Protein AF-A0A7X7MYM5-F1 (afdb_monomer_lite)

Radius of gyration: 38.0 Å; chains: 1; bounding box: 44×26×116 Å

Sequence (115 aa):
MGKEVKVKKRVRRVKVKKNQEVKETVKSNPKKTWSIVLTVAIAVIVLFVILAGIYVLASYLSPANKIVKILEEGNTALESQDYNTALEAYRKALELKPESEEIKSHISNVYVMQA

Secondary structure (DSSP, 8-state):
-HHHHHHHHHHHHHHHHHHHHHHHHT---HHHHHHHHHHHHHHHHHHHHHHHHHHHHHHHT-THHHHHHHHHHHHHHHHTT-HHHHHHHHHHHHHH-TT-HHHHHHHHHHHHHH-

pLDDT: mean 82.08, std 14.22, range [50.53, 97.06]

Structure (mmCIF, N/CA/C/O backbone):
data_AF-A0A7X7MYM5-F1
#
_entry.id   AF-A0A7X7MYM5-F1
#
loop_
_atom_site.group_PDB
_atom_site.id
_atom_site.type_symbol
_atom_site.label_atom_id
_atom_site.label_alt_id
_atom_site.label_comp_id
_atom_site.label_asym_id
_atom_site.label_entity_id
_atom_site.label_seq_id
_atom_site.pdbx_PDB_ins_code
_atom_site.Cartn_x
_atom_site.Cartn_y
_atom_site.Cartn_z
_atom_site.occupancy
_atom_site.B_iso_or_equiv
_atom_site.auth_seq_id
_atom_site.auth_comp_id
_atom_site.auth_asym_id
_atom_site.auth_atom_id
_atom_site.pdbx_PDB_model_num
ATOM 1 N N . MET A 1 1 ? 11.608 -16.472 -94.716 1.00 61.31 1 MET A N 1
ATOM 2 C CA . MET A 1 1 ? 12.200 -16.703 -93.371 1.00 61.31 1 MET A CA 1
ATOM 3 C C . MET A 1 1 ? 12.689 -15.445 -92.618 1.00 61.31 1 MET A C 1
ATOM 5 O O . MET A 1 1 ? 12.884 -15.531 -91.414 1.00 61.31 1 MET A O 1
ATOM 9 N N . GLY A 1 2 ? 12.859 -14.262 -93.236 1.00 64.38 2 GLY A N 1
ATOM 10 C CA . GLY A 1 2 ? 13.489 -13.100 -92.565 1.00 64.38 2 GLY A CA 1
ATOM 11 C C . GLY A 1 2 ? 12.639 -12.279 -91.571 1.00 64.38 2 GLY A C 1
ATOM 12 O O . GLY A 1 2 ? 13.197 -11.612 -90.699 1.00 64.38 2 GLY A O 1
ATOM 13 N N . LYS A 1 3 ? 11.300 -12.311 -91.660 1.00 67.81 3 LYS A N 1
ATOM 14 C CA . LYS A 1 3 ? 10.407 -11.499 -90.799 1.00 67.81 3 LYS A CA 1
ATOM 15 C C . LYS A 1 3 ? 10.335 -12.040 -89.359 1.00 67.81 3 LYS A C 1
ATOM 17 O O . LYS A 1 3 ? 10.499 -11.275 -88.412 1.00 67.81 3 LYS A O 1
ATOM 22 N N . GLU A 1 4 ? 10.229 -13.360 -89.212 1.00 66.25 4 GLU A N 1
ATOM 23 C CA . GLU A 1 4 ? 10.277 -14.122 -87.948 1.00 66.25 4 GLU A CA 1
ATOM 24 C C . GLU A 1 4 ? 11.501 -13.770 -87.081 1.00 66.25 4 GLU A C 1
ATOM 26 O O . GLU A 1 4 ? 11.392 -13.452 -85.894 1.00 66.25 4 GLU A O 1
ATOM 31 N N . VAL A 1 5 ? 12.688 -13.750 -87.694 1.00 70.88 5 VAL A N 1
ATOM 32 C CA . VAL A 1 5 ? 13.957 -13.464 -87.004 1.00 70.88 5 VAL A CA 1
ATOM 33 C C . VAL A 1 5 ? 13.989 -12.025 -86.477 1.00 70.88 5 VAL A C 1
ATOM 35 O O . VAL A 1 5 ? 14.478 -11.763 -85.373 1.00 70.88 5 VAL A O 1
ATOM 38 N N . LYS A 1 6 ? 13.427 -11.078 -87.239 1.00 70.31 6 LYS A N 1
ATOM 39 C CA . LYS A 1 6 ? 13.368 -9.657 -86.868 1.00 70.31 6 LYS A CA 1
ATOM 40 C C . LYS A 1 6 ? 12.423 -9.426 -85.685 1.00 70.31 6 LYS A C 1
ATOM 42 O O . LYS A 1 6 ? 12.758 -8.655 -84.783 1.00 70.31 6 LYS A O 1
ATOM 47 N N . VAL A 1 7 ? 11.299 -10.145 -85.649 1.00 72.94 7 VAL A N 1
ATOM 48 C CA . VAL A 1 7 ? 10.335 -10.117 -84.538 1.00 72.94 7 VAL A CA 1
ATOM 49 C C . VAL A 1 7 ? 10.964 -10.691 -83.269 1.00 72.94 7 VAL A C 1
ATOM 51 O O . VAL A 1 7 ? 10.988 -10.008 -82.245 1.00 72.94 7 VAL A O 1
ATOM 54 N N . LYS A 1 8 ? 11.593 -11.873 -83.338 1.00 71.38 8 LYS A N 1
ATOM 55 C CA . LYS A 1 8 ? 12.246 -12.496 -82.170 1.00 71.38 8 LYS A CA 1
ATOM 56 C C . LYS A 1 8 ? 13.347 -11.614 -81.568 1.00 71.38 8 LYS A C 1
ATOM 58 O O . LYS A 1 8 ? 13.435 -11.493 -80.345 1.00 71.38 8 LYS A O 1
ATOM 63 N N . LYS A 1 9 ? 14.145 -10.925 -82.395 1.00 71.44 9 LYS A N 1
ATOM 64 C CA . LYS A 1 9 ? 15.159 -9.962 -81.915 1.00 71.44 9 LYS A CA 1
ATOM 65 C C . LYS A 1 9 ? 14.543 -8.740 -81.223 1.00 71.44 9 LYS A C 1
ATOM 67 O O . LYS A 1 9 ? 15.121 -8.227 -80.264 1.00 71.44 9 LYS A O 1
ATOM 72 N N . ARG A 1 10 ? 13.392 -8.252 -81.697 1.00 70.12 10 ARG A N 1
ATOM 73 C CA . ARG A 1 10 ? 12.699 -7.095 -81.107 1.00 70.12 10 ARG A CA 1
ATOM 74 C C . ARG A 1 10 ? 12.055 -7.470 -79.769 1.00 70.12 10 ARG A C 1
ATOM 76 O O . ARG A 1 10 ? 12.262 -6.759 -78.793 1.00 70.12 10 ARG A O 1
ATOM 83 N N . VAL A 1 11 ? 11.409 -8.635 -79.694 1.00 71.88 11 VAL A N 1
ATOM 84 C CA . VAL A 1 11 ? 10.838 -9.179 -78.449 1.00 71.88 11 VAL A CA 1
ATOM 85 C C . VAL A 1 11 ? 11.920 -9.390 -77.391 1.00 71.88 11 VAL A C 1
ATOM 87 O O . VAL A 1 11 ? 11.744 -8.960 -76.255 1.00 71.88 11 VAL A O 1
ATOM 90 N N . ARG A 1 12 ? 13.075 -9.970 -77.755 1.00 72.88 12 ARG A N 1
ATOM 91 C CA . ARG A 1 12 ? 14.207 -10.110 -76.821 1.00 72.88 12 ARG A CA 1
ATOM 92 C C . ARG A 1 12 ? 14.684 -8.760 -76.290 1.00 72.88 12 ARG A C 1
ATOM 94 O O . ARG A 1 12 ? 14.850 -8.626 -75.086 1.00 72.88 12 ARG A O 1
ATOM 101 N N . ARG A 1 13 ? 14.840 -7.747 -77.151 1.00 69.75 13 ARG A N 1
ATOM 102 C CA . ARG A 1 13 ? 15.236 -6.394 -76.717 1.00 69.75 13 ARG A CA 1
ATOM 103 C C . ARG A 1 13 ? 14.232 -5.760 -75.760 1.00 69.75 13 ARG A C 1
ATOM 105 O O . ARG A 1 13 ? 14.649 -5.195 -74.759 1.00 69.75 13 ARG A O 1
ATOM 112 N N . VAL A 1 14 ? 12.935 -5.882 -76.036 1.00 72.56 14 VAL A N 1
ATOM 113 C CA . VAL A 1 14 ? 11.879 -5.354 -75.155 1.00 72.56 14 VAL A CA 1
ATOM 114 C C . VAL A 1 14 ? 11.890 -6.068 -73.802 1.00 72.56 14 VAL A C 1
ATOM 116 O O . VAL A 1 14 ? 11.808 -5.413 -72.769 1.00 72.56 14 VAL A O 1
ATOM 119 N N . LYS A 1 15 ? 12.066 -7.395 -73.789 1.00 69.75 15 LYS A N 1
ATOM 120 C CA . LYS A 1 15 ? 12.138 -8.182 -72.548 1.00 69.75 15 LYS A CA 1
ATOM 121 C C . LYS A 1 15 ? 13.362 -7.818 -71.706 1.00 69.75 15 LYS A C 1
ATOM 123 O O . LYS A 1 15 ? 13.252 -7.716 -70.491 1.00 69.75 15 LYS A O 1
ATOM 128 N N . VAL A 1 16 ? 14.504 -7.572 -72.351 1.00 70.75 16 VAL A N 1
ATOM 129 C CA . VAL A 1 16 ? 15.729 -7.115 -71.680 1.00 70.75 16 VAL A CA 1
ATOM 130 C C . VAL A 1 16 ? 15.541 -5.714 -71.101 1.00 70.75 16 VAL A C 1
ATOM 132 O O . VAL A 1 16 ? 15.825 -5.530 -69.925 1.00 70.75 16 VAL A O 1
ATOM 135 N N . LYS A 1 17 ? 14.983 -4.765 -71.869 1.00 69.62 17 LYS A N 1
ATOM 136 C CA . LYS A 1 17 ? 14.707 -3.398 -71.392 1.00 69.62 17 LYS A CA 1
ATOM 137 C C . LYS A 1 17 ? 13.740 -3.379 -70.208 1.00 69.62 17 LYS A C 1
ATOM 139 O O . LYS A 1 17 ? 14.037 -2.760 -69.197 1.00 69.62 17 LYS A O 1
ATOM 144 N N . LYS A 1 18 ? 12.644 -4.141 -70.294 1.00 67.06 18 LYS A N 1
ATOM 145 C CA . LYS A 1 18 ? 11.666 -4.275 -69.207 1.00 67.06 18 LYS A CA 1
ATOM 146 C C . LYS A 1 18 ? 12.294 -4.896 -67.957 1.00 67.06 18 LYS A C 1
ATOM 148 O O . LYS A 1 18 ? 12.061 -4.416 -66.859 1.00 67.06 18 LYS A O 1
ATOM 153 N N . ASN A 1 19 ? 13.150 -5.910 -68.108 1.00 61.03 19 ASN A N 1
ATOM 154 C CA . ASN A 1 19 ? 13.903 -6.469 -66.981 1.00 61.03 19 ASN A CA 1
ATOM 155 C C . ASN A 1 19 ? 14.956 -5.502 -66.414 1.00 61.03 19 ASN A C 1
ATOM 157 O O . ASN A 1 19 ? 15.374 -5.682 -65.275 1.00 61.03 19 ASN A O 1
ATOM 161 N N . GLN A 1 20 ? 15.409 -4.516 -67.188 1.00 67.06 20 GLN A N 1
ATOM 162 C CA . GLN A 1 20 ? 16.371 -3.504 -66.755 1.00 67.06 20 GLN A CA 1
ATOM 163 C C . GLN A 1 20 ? 15.672 -2.385 -65.967 1.00 67.06 20 GLN A C 1
ATOM 165 O O . GLN A 1 20 ? 16.094 -2.090 -64.855 1.00 67.06 20 GLN A O 1
ATOM 170 N N . GLU A 1 21 ? 14.539 -1.880 -66.463 1.00 60.59 21 GLU A N 1
ATOM 171 C CA . GLU A 1 21 ? 13.668 -0.923 -65.756 1.00 60.59 21 GLU A CA 1
ATOM 172 C C . GLU A 1 21 ? 13.120 -1.515 -64.445 1.00 60.59 21 GLU A C 1
ATOM 174 O O . GLU A 1 21 ? 13.133 -0.857 -63.408 1.00 60.59 21 GLU A O 1
ATOM 179 N N . VAL A 1 22 ? 12.726 -2.797 -64.448 1.00 59.06 22 VAL A N 1
ATOM 180 C CA . VAL A 1 22 ? 12.303 -3.518 -63.231 1.00 59.06 22 VAL A CA 1
ATOM 181 C C . VAL A 1 22 ? 13.466 -3.711 -62.248 1.00 59.06 22 VAL A C 1
ATOM 183 O O . VAL A 1 22 ? 13.256 -3.713 -61.042 1.00 59.06 22 VAL A O 1
ATOM 186 N N . LYS A 1 23 ? 14.713 -3.841 -62.719 1.00 57.62 23 LYS A N 1
ATOM 187 C CA . LYS A 1 23 ? 15.887 -3.922 -61.831 1.00 57.62 23 LYS A CA 1
ATOM 188 C C . LYS A 1 23 ? 16.285 -2.569 -61.245 1.00 57.62 23 LYS A C 1
ATOM 190 O O . LYS A 1 23 ? 16.847 -2.549 -60.155 1.00 57.62 23 LYS A O 1
ATOM 195 N N . GLU A 1 24 ? 16.001 -1.462 -61.927 1.00 57.03 24 GLU A N 1
ATOM 196 C CA . GLU A 1 24 ? 16.236 -0.113 -61.398 1.00 57.03 24 GLU A CA 1
ATOM 197 C C . GLU A 1 24 ? 15.196 0.275 -60.341 1.00 57.03 24 GLU A C 1
ATOM 199 O O . GLU A 1 24 ? 15.569 0.816 -59.302 1.00 57.03 24 GLU A O 1
ATOM 204 N N . THR A 1 25 ? 13.925 -0.102 -60.520 1.00 51.03 25 THR A N 1
ATOM 205 C CA . THR A 1 25 ? 12.874 0.101 -59.504 1.00 51.03 25 THR A CA 1
ATOM 206 C C . THR A 1 25 ? 12.973 -0.867 -58.317 1.00 51.03 25 THR A C 1
ATOM 208 O O . THR A 1 25 ? 12.493 -0.550 -57.231 1.00 51.03 25 THR A O 1
ATOM 211 N N . VAL A 1 26 ? 13.657 -2.008 -58.482 1.00 55.34 26 VAL A N 1
ATOM 212 C CA . VAL A 1 26 ? 13.959 -2.994 -57.419 1.00 55.34 26 VAL A CA 1
ATOM 213 C C . VAL A 1 26 ? 15.393 -2.847 -56.880 1.00 55.34 26 VAL A C 1
ATOM 215 O O . VAL A 1 26 ? 15.852 -3.640 -56.061 1.00 55.34 26 VAL A O 1
ATOM 218 N N . LYS A 1 27 ? 16.128 -1.790 -57.248 1.00 51.34 27 LYS A N 1
ATOM 219 C CA . LYS A 1 27 ? 17.359 -1.416 -56.539 1.00 51.34 27 LYS A CA 1
ATOM 220 C C . LYS A 1 27 ? 16.973 -0.627 -55.291 1.00 51.34 27 LYS A C 1
ATOM 222 O O . LYS A 1 27 ? 17.238 0.568 -55.184 1.00 51.34 27 LYS A O 1
ATOM 227 N N . SER A 1 28 ? 16.320 -1.300 -54.341 1.00 56.72 28 SER A N 1
ATOM 228 C CA . SER A 1 28 ? 16.131 -0.775 -52.990 1.00 56.72 28 SER A CA 1
ATOM 229 C C . SER A 1 28 ? 17.510 -0.388 -52.467 1.00 56.72 28 SER A C 1
ATOM 231 O O . SER A 1 28 ? 18.339 -1.261 -52.229 1.00 56.72 28 SER A O 1
ATOM 233 N N . ASN A 1 29 ? 17.797 0.910 -52.373 1.00 50.53 29 ASN A N 1
ATOM 234 C CA . ASN A 1 29 ? 19.059 1.409 -51.849 1.00 50.53 29 ASN A CA 1
ATOM 235 C C . ASN A 1 29 ? 19.135 0.996 -50.364 1.00 50.53 29 ASN A C 1
ATOM 237 O O . ASN A 1 29 ? 18.472 1.633 -49.538 1.00 50.53 29 ASN A O 1
ATOM 241 N N . PRO A 1 30 ? 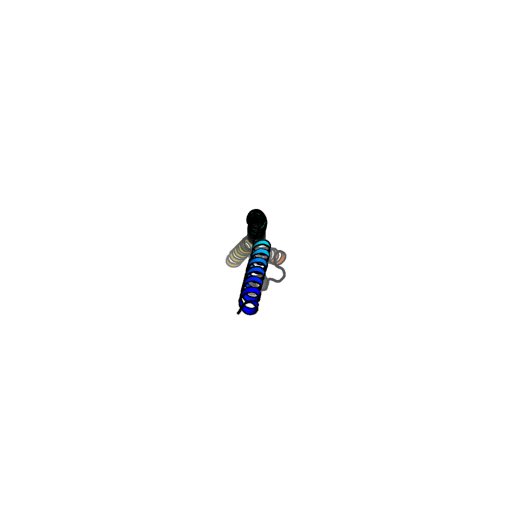19.8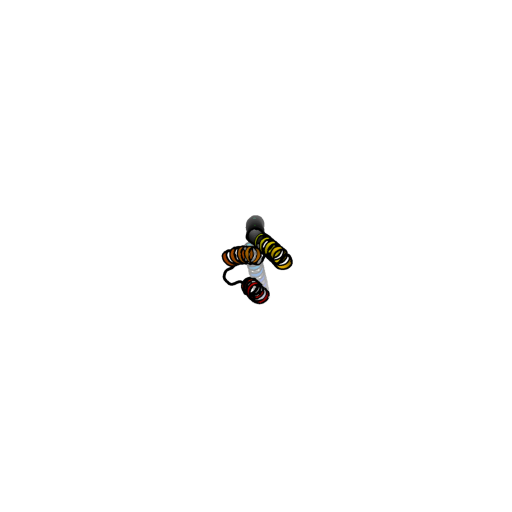93 -0.059 -49.997 1.00 54.47 30 PRO A N 1
ATOM 242 C CA . PRO A 1 30 ? 19.814 -0.670 -48.664 1.00 54.47 30 PRO A CA 1
ATOM 243 C C . PRO A 1 30 ? 20.292 0.294 -47.571 1.00 54.47 30 PRO A C 1
ATOM 245 O O . PRO A 1 30 ? 19.956 0.151 -46.404 1.00 54.47 30 PRO A O 1
ATOM 248 N N . LYS A 1 31 ? 21.023 1.339 -47.970 1.00 54.06 31 LYS A N 1
ATOM 249 C CA . LYS A 1 31 ? 21.541 2.393 -47.100 1.00 54.06 31 LYS A CA 1
ATOM 250 C C . LYS A 1 31 ? 20.432 3.244 -46.472 1.00 54.06 31 LYS A C 1
ATOM 252 O O . LYS A 1 31 ? 20.629 3.773 -45.389 1.00 54.06 31 LYS A O 1
ATOM 257 N N . LYS A 1 32 ? 19.281 3.393 -47.144 1.00 66.94 32 LYS A N 1
ATOM 258 C CA . LYS A 1 32 ? 18.189 4.275 -46.691 1.00 66.94 32 LYS A CA 1
ATOM 259 C C . LYS A 1 32 ? 17.168 3.550 -45.809 1.00 66.94 32 LYS A C 1
ATOM 261 O O . LYS A 1 32 ? 16.625 4.148 -44.888 1.00 66.94 32 LYS A O 1
ATOM 266 N N . THR A 1 33 ? 16.915 2.266 -46.061 1.00 67.88 33 THR A N 1
ATOM 267 C CA . THR A 1 33 ? 15.965 1.463 -45.272 1.00 67.88 33 THR A CA 1
ATOM 268 C C . THR A 1 33 ? 16.534 1.068 -43.913 1.00 67.88 33 THR A C 1
ATOM 270 O O . THR A 1 33 ? 15.786 1.032 -42.944 1.00 67.88 33 THR A O 1
ATOM 273 N N . TRP A 1 34 ? 17.853 0.873 -43.806 1.00 67.38 34 TRP A N 1
ATOM 274 C CA . TRP A 1 34 ? 18.529 0.601 -42.532 1.00 67.38 34 TRP A CA 1
ATOM 275 C C . TRP A 1 34 ? 18.397 1.751 -41.528 1.00 67.38 34 TRP A C 1
ATOM 277 O O . TRP A 1 34 ? 18.189 1.502 -40.344 1.00 67.38 34 TRP A O 1
ATOM 287 N N . SER A 1 35 ? 18.424 3.005 -41.991 1.00 73.88 35 SER A N 1
ATOM 288 C CA . SER A 1 35 ? 18.168 4.165 -41.130 1.00 73.88 35 SER A CA 1
ATOM 289 C C . SER A 1 35 ? 16.730 4.182 -40.608 1.00 73.88 35 SER A C 1
ATOM 291 O O . SER A 1 35 ? 16.512 4.460 -39.437 1.00 73.88 35 SER A O 1
ATOM 293 N N . ILE A 1 36 ? 15.753 3.826 -41.449 1.00 81.06 36 ILE A N 1
ATOM 294 C CA . ILE A 1 36 ? 14.333 3.780 -41.064 1.00 81.06 36 ILE A CA 1
ATOM 295 C C . ILE A 1 36 ? 14.088 2.657 -40.053 1.00 81.06 36 ILE A C 1
ATOM 297 O O . ILE A 1 36 ? 13.422 2.876 -39.046 1.00 81.06 36 ILE A O 1
ATOM 301 N N . VAL A 1 37 ? 14.663 1.473 -40.280 1.00 82.88 37 VAL A N 1
ATOM 302 C CA . VAL A 1 37 ? 14.560 0.344 -39.343 1.00 82.88 37 VAL A CA 1
ATOM 303 C C . VAL A 1 37 ? 15.187 0.699 -37.994 1.00 82.88 37 VAL A C 1
ATOM 305 O O . VAL A 1 37 ? 14.591 0.408 -36.962 1.00 82.88 37 VAL A O 1
ATOM 308 N N . LEU A 1 38 ? 16.333 1.389 -37.985 1.00 83.12 38 LEU A N 1
ATOM 309 C CA . LEU A 1 38 ? 16.971 1.848 -36.751 1.00 83.12 38 LEU A CA 1
ATOM 310 C C . LEU A 1 38 ? 16.103 2.871 -36.001 1.00 83.12 38 LEU A C 1
ATOM 312 O O . LEU A 1 38 ? 15.928 2.747 -34.794 1.00 83.12 38 LEU A O 1
ATOM 316 N N . THR A 1 39 ? 15.512 3.846 -36.698 1.00 82.94 39 THR A N 1
ATOM 317 C CA . THR A 1 39 ? 14.607 4.827 -36.076 1.00 82.94 39 THR A CA 1
ATOM 318 C C . THR A 1 39 ? 13.358 4.164 -35.499 1.00 82.94 39 THR A C 1
ATOM 320 O O . THR A 1 39 ? 12.962 4.487 -34.382 1.00 82.94 39 THR A O 1
ATOM 323 N N . VAL A 1 40 ? 12.758 3.210 -36.218 1.00 90.56 40 VAL A N 1
ATOM 324 C CA . VAL A 1 40 ? 11.594 2.458 -35.727 1.00 90.56 40 VAL A CA 1
ATOM 325 C C . VAL A 1 40 ? 11.974 1.594 -34.524 1.00 90.56 40 VAL A C 1
ATOM 327 O O . VAL A 1 40 ? 11.244 1.582 -33.541 1.00 90.56 40 VAL A O 1
ATOM 330 N N . ALA A 1 41 ? 13.135 0.934 -34.543 1.00 90.06 41 ALA A N 1
ATOM 331 C CA . ALA A 1 41 ? 13.616 0.148 -33.408 1.00 90.06 41 ALA A CA 1
ATOM 332 C C . ALA A 1 41 ? 13.837 1.019 -32.160 1.00 90.06 41 ALA A C 1
ATOM 334 O O . ALA A 1 41 ? 13.388 0.659 -31.076 1.00 90.06 41 ALA A O 1
ATOM 335 N N . ILE A 1 42 ? 14.453 2.197 -32.315 1.00 92.69 42 ILE A N 1
ATOM 336 C CA . ILE A 1 42 ? 14.622 3.160 -31.217 1.00 92.69 42 ILE A CA 1
ATOM 337 C C . ILE A 1 42 ? 13.257 3.638 -30.710 1.00 92.69 42 ILE A C 1
ATOM 339 O O . ILE A 1 42 ? 13.045 3.672 -29.503 1.00 92.69 42 ILE A O 1
ATOM 343 N N . ALA A 1 43 ? 12.310 3.947 -31.600 1.00 91.75 43 ALA A N 1
ATOM 344 C CA . ALA A 1 43 ? 10.964 4.361 -31.207 1.00 91.75 43 ALA A CA 1
ATOM 345 C C . ALA A 1 43 ? 10.226 3.268 -30.414 1.00 91.75 43 ALA A C 1
ATOM 347 O O . ALA A 1 43 ? 9.569 3.572 -29.423 1.00 91.75 43 ALA A O 1
ATOM 348 N N . VAL A 1 44 ? 10.379 1.997 -30.797 1.00 95.00 44 VAL A N 1
ATOM 349 C CA . VAL A 1 44 ? 9.808 0.854 -30.068 1.00 95.00 44 VAL A CA 1
ATOM 350 C C . VAL A 1 44 ? 10.456 0.692 -28.694 1.00 95.00 44 VAL A C 1
ATOM 352 O O . VAL A 1 44 ? 9.751 0.458 -27.716 1.00 95.00 44 VAL A O 1
ATOM 355 N N . ILE A 1 45 ? 11.776 0.866 -28.591 1.00 95.06 45 ILE A N 1
ATOM 356 C CA . ILE A 1 45 ? 12.488 0.823 -27.306 1.00 95.06 45 ILE A CA 1
ATOM 357 C C . ILE A 1 45 ? 12.014 1.965 -26.401 1.00 95.06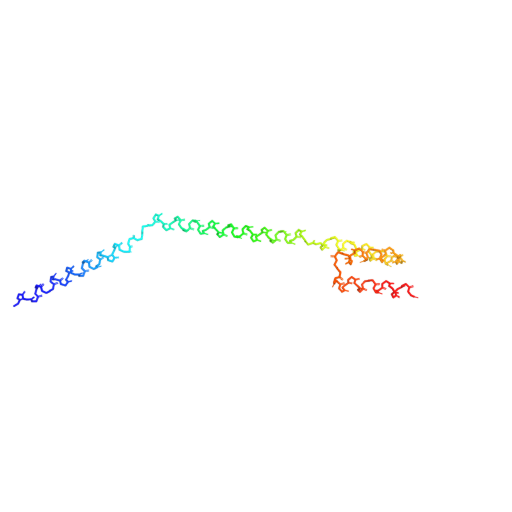 45 ILE A C 1
ATOM 359 O O . ILE A 1 45 ? 11.695 1.728 -25.240 1.00 95.06 45 ILE A O 1
ATOM 363 N N . VAL A 1 46 ? 11.897 3.185 -26.931 1.00 95.69 46 VAL A N 1
ATOM 364 C CA . VAL A 1 46 ? 11.376 4.342 -26.187 1.00 95.69 46 VAL A CA 1
ATOM 365 C C . VAL A 1 46 ? 9.940 4.088 -25.727 1.00 95.69 46 VAL A C 1
ATOM 367 O O . VAL A 1 46 ? 9.623 4.352 -24.572 1.00 95.69 46 VAL A O 1
ATOM 370 N N . LEU A 1 47 ? 9.091 3.507 -26.579 1.00 95.00 47 LEU A N 1
ATOM 371 C CA . LEU A 1 47 ? 7.728 3.126 -26.208 1.00 95.00 47 LEU A CA 1
ATOM 372 C C . LEU A 1 47 ? 7.725 2.116 -25.050 1.00 95.00 47 LEU A C 1
ATOM 374 O O . LEU A 1 47 ? 6.979 2.287 -24.089 1.00 95.00 47 LEU A O 1
ATOM 378 N N . PHE A 1 48 ? 8.593 1.104 -25.104 1.00 95.69 48 PHE A N 1
ATOM 379 C CA . PHE A 1 48 ? 8.755 0.124 -24.029 1.00 95.69 48 PHE A CA 1
ATOM 380 C C . PHE A 1 48 ? 9.224 0.763 -22.719 1.00 95.69 48 PHE A C 1
ATOM 382 O O . PHE A 1 48 ? 8.706 0.420 -21.660 1.00 95.69 48 PHE A O 1
ATOM 389 N N . VAL A 1 49 ? 10.158 1.716 -22.777 1.00 96.19 49 VAL A N 1
ATOM 390 C CA . VAL A 1 49 ? 10.640 2.451 -21.597 1.00 96.19 49 VAL A CA 1
ATOM 391 C C . VAL A 1 49 ? 9.534 3.317 -20.999 1.00 96.19 49 VAL A C 1
ATOM 393 O O . VAL A 1 49 ? 9.380 3.344 -19.782 1.00 96.19 49 VAL A O 1
ATOM 396 N N . ILE A 1 50 ? 8.724 3.981 -21.829 1.00 94.81 50 ILE A N 1
ATOM 397 C CA . ILE A 1 50 ? 7.574 4.768 -21.364 1.00 94.81 50 ILE A CA 1
ATOM 398 C C . ILE A 1 50 ? 6.543 3.853 -20.694 1.00 94.81 50 ILE A C 1
ATOM 400 O O . ILE A 1 50 ? 6.087 4.154 -19.594 1.00 94.81 50 ILE A O 1
ATOM 404 N N . LEU A 1 51 ? 6.212 2.715 -21.309 1.00 94.25 51 LEU A N 1
ATOM 405 C CA . LEU A 1 51 ? 5.280 1.738 -20.739 1.00 94.25 51 LEU A CA 1
ATOM 406 C C . LEU A 1 51 ? 5.790 1.165 -19.412 1.00 94.25 51 LEU A C 1
ATOM 408 O O . LEU A 1 51 ? 5.036 1.103 -18.442 1.00 94.25 51 LEU A O 1
ATOM 412 N N . ALA A 1 52 ? 7.074 0.806 -19.341 1.00 92.50 52 ALA A N 1
ATOM 413 C CA . ALA A 1 52 ? 7.709 0.361 -18.105 1.00 92.50 52 ALA A CA 1
ATOM 414 C C . ALA A 1 52 ? 7.703 1.468 -17.040 1.00 92.50 52 ALA A C 1
ATOM 416 O O . ALA A 1 52 ? 7.405 1.200 -15.880 1.00 92.50 52 ALA A O 1
ATOM 417 N N . GLY A 1 53 ? 7.960 2.719 -17.429 1.00 91.69 53 GLY A N 1
ATOM 418 C CA . GLY A 1 53 ? 7.899 3.878 -16.542 1.00 91.69 53 GLY A CA 1
ATOM 419 C C . GLY A 1 53 ? 6.500 4.109 -15.972 1.0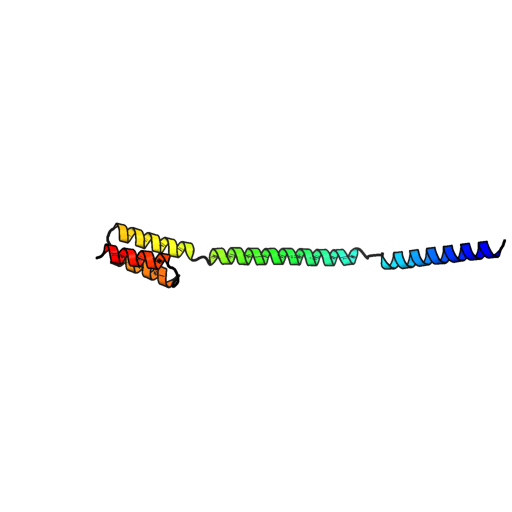0 91.69 53 GLY A C 1
ATOM 420 O O . GLY A 1 53 ? 6.368 4.319 -14.771 1.00 91.69 53 GLY A O 1
ATOM 421 N N . ILE A 1 54 ? 5.453 3.998 -16.796 1.00 90.12 54 ILE A N 1
ATOM 422 C CA . ILE A 1 54 ? 4.054 4.089 -16.351 1.00 90.12 54 ILE A CA 1
ATOM 423 C C . ILE A 1 54 ? 3.714 2.935 -15.401 1.00 90.12 54 ILE A C 1
ATOM 425 O O . ILE A 1 54 ? 3.095 3.169 -14.368 1.00 90.12 54 ILE A O 1
ATOM 429 N N . TYR A 1 55 ? 4.143 1.707 -15.710 1.00 89.75 55 TYR A N 1
ATOM 430 C CA . TYR A 1 55 ? 3.932 0.542 -14.846 1.00 89.75 55 TYR A CA 1
ATOM 431 C C . TYR A 1 55 ? 4.598 0.716 -13.475 1.00 89.75 55 TYR A C 1
ATOM 433 O O . TYR A 1 55 ? 3.964 0.527 -12.436 1.00 89.75 55 TYR A O 1
ATOM 441 N N . VAL A 1 56 ? 5.864 1.143 -13.465 1.00 85.75 56 VAL A N 1
ATOM 442 C CA . VAL A 1 56 ? 6.601 1.436 -12.232 1.00 85.75 56 VAL A CA 1
ATOM 443 C C . VAL A 1 56 ? 5.913 2.569 -11.474 1.00 85.75 56 VAL A C 1
ATOM 445 O O . VAL A 1 56 ? 5.634 2.424 -10.287 1.00 85.75 56 VAL A O 1
ATOM 448 N N . LEU A 1 57 ? 5.544 3.659 -12.144 1.00 77.81 57 LEU A N 1
ATOM 449 C CA . LEU A 1 57 ? 4.861 4.783 -11.511 1.00 77.81 57 LEU A CA 1
ATOM 450 C C . LEU A 1 57 ? 3.512 4.368 -10.901 1.00 77.81 57 LEU A C 1
ATOM 452 O O . LEU A 1 57 ? 3.231 4.744 -9.769 1.00 77.81 57 LEU A O 1
ATOM 456 N N . ALA A 1 58 ? 2.722 3.533 -11.581 1.00 74.75 58 ALA A N 1
ATOM 457 C CA . ALA A 1 58 ? 1.474 2.981 -11.050 1.00 74.75 58 ALA A CA 1
ATOM 458 C C . ALA A 1 58 ? 1.697 2.112 -9.796 1.00 74.75 58 ALA A C 1
ATOM 460 O O . ALA A 1 58 ? 0.901 2.157 -8.856 1.00 74.75 58 ALA A O 1
ATOM 461 N N . SER A 1 59 ? 2.801 1.359 -9.747 1.00 71.31 59 SER A N 1
ATOM 462 C CA . SER A 1 59 ? 3.165 0.577 -8.560 1.00 71.31 59 SER A CA 1
ATOM 463 C C . SER A 1 59 ? 3.588 1.462 -7.377 1.00 71.31 59 SER A C 1
ATOM 465 O O . SER A 1 59 ? 3.183 1.200 -6.249 1.00 71.31 59 SER A O 1
ATOM 467 N N . TYR A 1 60 ? 4.304 2.566 -7.621 1.00 68.75 60 TYR A N 1
ATOM 468 C CA . TYR A 1 60 ? 4.659 3.544 -6.581 1.00 68.75 60 TYR A CA 1
ATOM 469 C C . TYR A 1 60 ? 3.465 4.379 -6.112 1.00 68.75 60 TYR A C 1
ATOM 471 O O . TYR A 1 60 ? 3.377 4.734 -4.939 1.00 68.75 60 TYR A O 1
ATOM 479 N N . LEU A 1 61 ? 2.527 4.670 -7.012 1.00 60.91 61 LEU A N 1
ATOM 480 C CA . LEU A 1 61 ? 1.261 5.321 -6.692 1.00 60.91 61 LEU A CA 1
ATOM 481 C C . LEU A 1 61 ? 0.260 4.384 -6.026 1.00 60.91 61 LEU A C 1
ATOM 483 O O . LEU A 1 61 ? -0.852 4.829 -5.783 1.00 60.91 61 LEU A O 1
ATOM 487 N N . SER A 1 62 ? 0.597 3.127 -5.722 1.00 63.62 62 SER A N 1
ATOM 488 C CA . SER A 1 62 ? -0.309 2.252 -4.983 1.00 63.62 62 SER A CA 1
ATOM 489 C C . SER A 1 62 ? -0.293 2.618 -3.491 1.00 63.62 62 SER A C 1
ATOM 491 O O . SER A 1 62 ? 0.603 2.181 -2.769 1.00 63.62 62 SER A O 1
ATOM 493 N N . PRO A 1 63 ? -1.308 3.335 -2.953 1.00 61.41 63 PRO A N 1
ATOM 494 C CA . PRO A 1 63 ? -1.449 3.583 -1.513 1.00 61.41 63 PRO A CA 1
ATOM 495 C C . PRO A 1 63 ? -1.730 2.303 -0.707 1.00 61.41 63 PRO A C 1
ATOM 497 O O . PRO A 1 63 ? -2.016 2.386 0.486 1.00 61.41 63 PRO A O 1
ATOM 500 N N . ALA A 1 64 ? -1.676 1.127 -1.343 1.00 65.12 64 ALA A N 1
ATOM 501 C CA . ALA A 1 64 ? -1.983 -0.167 -0.755 1.00 65.12 64 ALA A CA 1
ATOM 502 C C . ALA A 1 64 ? -1.185 -0.395 0.529 1.00 65.12 64 ALA A C 1
ATOM 504 O O . ALA A 1 64 ? -1.781 -0.678 1.558 1.00 65.12 64 ALA A O 1
ATOM 505 N N . ASN A 1 65 ? 0.127 -0.150 0.522 1.00 73.12 65 ASN A N 1
ATOM 506 C CA . ASN A 1 65 ? 0.957 -0.378 1.705 1.00 73.12 65 ASN A CA 1
ATOM 507 C C . ASN A 1 65 ? 0.588 0.539 2.880 1.00 73.12 65 ASN A C 1
ATOM 509 O O . ASN A 1 65 ? 0.637 0.111 4.030 1.00 73.12 65 ASN A O 1
ATOM 513 N N . LYS A 1 66 ? 0.199 1.792 2.608 1.00 80.62 66 LYS A N 1
ATOM 514 C CA . LYS A 1 66 ? -0.186 2.735 3.667 1.00 80.62 66 LYS A CA 1
ATOM 515 C C . LYS A 1 66 ? -1.545 2.371 4.261 1.00 80.62 66 LYS A C 1
ATOM 517 O O . LYS A 1 66 ? -1.701 2.407 5.474 1.00 80.62 66 LYS A O 1
ATOM 522 N N . ILE A 1 67 ? -2.506 2.012 3.411 1.00 87.25 67 ILE A N 1
ATOM 523 C CA . ILE A 1 67 ? -3.851 1.623 3.844 1.00 87.25 67 ILE A CA 1
ATOM 524 C C . ILE A 1 67 ? -3.798 0.307 4.612 1.00 87.25 67 ILE A C 1
ATOM 526 O O . ILE A 1 67 ? -4.358 0.247 5.695 1.00 87.25 67 ILE A O 1
ATOM 530 N N . VAL A 1 68 ? -3.077 -0.701 4.108 1.00 88.31 68 VAL A N 1
ATOM 531 C CA . VAL A 1 68 ? -2.908 -1.994 4.793 1.00 88.31 68 VAL A CA 1
ATOM 532 C C . VAL A 1 68 ? -2.363 -1.787 6.201 1.00 88.31 68 VAL A C 1
ATOM 534 O O . VAL A 1 68 ? -2.948 -2.294 7.149 1.00 88.31 68 VAL A O 1
ATOM 537 N N . LYS A 1 69 ? -1.328 -0.953 6.360 1.00 90.44 69 LYS A N 1
ATOM 538 C CA . LYS A 1 69 ? -0.782 -0.646 7.684 1.00 90.44 69 LYS A CA 1
ATOM 539 C C . LYS A 1 69 ? -1.817 0.000 8.616 1.00 90.44 69 LYS A C 1
ATOM 541 O O . LYS A 1 69 ? -1.926 -0.393 9.769 1.00 90.44 69 LYS A O 1
ATOM 546 N N . ILE A 1 70 ? -2.590 0.972 8.125 1.00 92.25 70 ILE A N 1
ATOM 547 C CA . ILE A 1 70 ? -3.642 1.628 8.921 1.00 92.25 70 ILE A CA 1
ATOM 548 C C . ILE A 1 70 ? -4.748 0.627 9.304 1.00 92.25 70 ILE A C 1
ATOM 550 O O . ILE A 1 70 ? -5.266 0.681 10.417 1.00 92.25 70 ILE A O 1
ATOM 554 N N . LEU A 1 71 ? -5.107 -0.293 8.404 1.00 93.62 71 LEU A N 1
ATOM 555 C CA . LEU A 1 71 ? -6.091 -1.340 8.687 1.00 93.62 71 LEU A CA 1
ATOM 556 C C . LEU A 1 71 ? -5.575 -2.339 9.728 1.00 93.62 71 LEU A C 1
ATOM 558 O O . LEU A 1 71 ? -6.328 -2.711 10.619 1.00 93.62 71 LEU A O 1
ATOM 562 N N . GLU A 1 72 ? -4.303 -2.736 9.662 1.00 93.94 72 GLU A N 1
ATOM 563 C CA . GLU A 1 72 ? -3.669 -3.584 10.681 1.00 93.94 72 GLU A CA 1
ATOM 564 C C . GLU A 1 72 ? -3.622 -2.900 12.054 1.00 93.94 72 GLU A C 1
ATOM 566 O O . GLU A 1 72 ? -3.946 -3.528 13.063 1.00 93.94 72 GLU A O 1
ATOM 571 N N . GLU A 1 73 ? -3.279 -1.609 12.103 1.00 93.88 73 GLU A N 1
ATOM 572 C CA . GLU A 1 73 ? -3.333 -0.806 13.333 1.00 93.88 73 GLU A CA 1
ATOM 573 C C . GLU A 1 73 ? -4.762 -0.775 13.907 1.00 93.88 73 GLU A C 1
ATOM 575 O O . GLU A 1 73 ? -4.955 -1.011 15.101 1.00 93.88 73 GLU A O 1
ATOM 580 N N . GLY A 1 74 ? -5.772 -0.568 13.054 1.00 95.56 74 GLY A N 1
ATOM 581 C CA . GLY A 1 74 ? -7.182 -0.612 13.448 1.00 95.56 74 GLY A CA 1
ATOM 582 C C . GLY A 1 74 ? -7.637 -1.989 13.940 1.00 95.56 74 GLY A C 1
ATOM 583 O O . GLY A 1 74 ? -8.342 -2.073 14.945 1.00 95.56 74 GLY A O 1
ATOM 584 N N . ASN A 1 75 ? -7.199 -3.068 13.285 1.00 95.38 75 ASN A N 1
ATOM 585 C CA . ASN A 1 75 ? -7.498 -4.446 13.689 1.00 95.38 75 ASN A CA 1
ATOM 586 C C . ASN A 1 75 ? -6.867 -4.762 15.052 1.00 95.38 75 ASN A C 1
ATOM 588 O O . ASN A 1 75 ? -7.534 -5.307 15.923 1.00 95.38 75 ASN A O 1
ATOM 592 N N . THR A 1 76 ? -5.616 -4.352 15.269 1.00 97.06 76 THR A N 1
ATOM 593 C CA . THR A 1 76 ? -4.908 -4.550 16.546 1.00 97.06 76 THR A CA 1
ATOM 594 C C . THR A 1 76 ? -5.602 -3.801 17.690 1.00 97.06 76 THR A C 1
ATOM 596 O O . THR A 1 76 ? -5.749 -4.325 18.798 1.00 97.06 76 THR A O 1
ATOM 599 N N . ALA A 1 77 ? -6.067 -2.576 17.429 1.00 95.88 77 ALA A N 1
ATOM 600 C CA . ALA A 1 77 ? -6.857 -1.808 18.388 1.00 95.88 77 ALA A CA 1
ATOM 601 C C . ALA A 1 77 ? -8.215 -2.472 18.677 1.00 95.88 77 ALA A C 1
ATOM 603 O O . ALA A 1 77 ? -8.619 -2.552 19.836 1.00 95.88 77 ALA A O 1
ATOM 604 N N . LEU A 1 78 ? -8.881 -3.011 17.649 1.00 95.88 78 LEU A N 1
ATOM 605 C CA . LEU A 1 78 ? -10.135 -3.754 17.791 1.00 95.88 78 LEU A CA 1
ATOM 606 C C . LEU A 1 78 ? -9.953 -5.019 18.646 1.00 95.88 78 LEU A C 1
ATOM 608 O O . LEU A 1 78 ? -10.756 -5.264 19.543 1.00 95.88 78 LEU A O 1
ATOM 612 N N . GLU A 1 79 ? -8.882 -5.786 18.422 1.00 94.75 79 GLU A N 1
ATOM 613 C CA . GLU A 1 79 ? -8.520 -6.954 19.243 1.00 94.75 79 GLU A CA 1
ATOM 614 C C . GLU A 1 79 ? -8.246 -6.574 20.703 1.00 94.75 79 GLU A C 1
ATOM 616 O O . GLU A 1 79 ? -8.580 -7.321 21.621 1.00 94.75 79 GLU A O 1
ATOM 621 N N . SER A 1 80 ? -7.695 -5.380 20.922 1.00 96.06 80 SER A N 1
ATOM 622 C CA . SER A 1 80 ? -7.461 -4.812 22.254 1.00 96.06 80 SER A CA 1
ATOM 623 C C . SER A 1 80 ? -8.717 -4.180 22.876 1.00 96.06 80 SER A C 1
ATOM 625 O O . SER A 1 80 ? -8.623 -3.579 23.944 1.00 96.06 80 SER A O 1
ATOM 627 N N . GLN A 1 81 ? -9.880 -4.291 22.218 1.00 94.81 81 GLN A N 1
ATOM 628 C CA . GLN A 1 81 ? -11.156 -3.658 22.589 1.00 94.81 81 GLN A CA 1
ATOM 629 C C . GLN A 1 81 ? -11.109 -2.120 22.664 1.00 94.81 81 GLN A C 1
ATOM 631 O O . GLN A 1 81 ? -12.022 -1.484 23.195 1.00 94.81 81 GLN A O 1
ATOM 636 N N . ASP A 1 82 ? -10.076 -1.498 22.094 1.00 96.69 82 ASP A N 1
ATOM 637 C CA . ASP A 1 82 ? -9.983 -0.049 21.947 1.00 96.69 82 ASP A CA 1
ATOM 638 C C . ASP A 1 82 ? -10.722 0.392 20.678 1.00 96.69 82 ASP A C 1
ATOM 640 O O . ASP A 1 82 ? -10.147 0.688 19.624 1.00 96.69 82 ASP A O 1
ATOM 644 N N . TYR A 1 83 ? -12.048 0.418 20.789 1.00 95.81 83 TYR A N 1
ATOM 645 C CA . TYR A 1 83 ? -12.943 0.759 19.686 1.00 95.81 83 TYR A CA 1
ATOM 646 C C . TYR A 1 83 ? -12.747 2.188 19.166 1.00 95.81 83 TYR A C 1
ATOM 648 O O . TYR A 1 83 ? -12.955 2.445 17.979 1.00 95.81 83 TYR A O 1
ATOM 656 N N . ASN A 1 84 ? -12.318 3.118 20.024 1.00 95.69 84 ASN A N 1
ATOM 657 C CA . ASN A 1 84 ? -12.084 4.506 19.631 1.00 95.69 84 ASN A CA 1
ATOM 658 C C . ASN A 1 84 ? -10.870 4.608 18.705 1.00 95.69 84 ASN A C 1
ATOM 660 O O . ASN A 1 84 ? -10.973 5.193 17.624 1.00 95.69 84 ASN A O 1
ATOM 664 N N . THR A 1 85 ? -9.752 3.988 19.093 1.00 94.88 85 THR A N 1
ATOM 665 C CA . THR A 1 85 ? -8.538 3.959 18.269 1.00 94.88 85 THR A CA 1
ATOM 666 C C . THR A 1 85 ? -8.771 3.178 16.973 1.00 94.88 85 THR A C 1
ATOM 668 O O . THR A 1 85 ? -8.347 3.626 15.905 1.00 94.88 85 THR A O 1
ATOM 671 N N . ALA A 1 86 ? -9.525 2.072 17.023 1.00 96.94 86 ALA A N 1
ATOM 672 C CA . ALA A 1 86 ? -9.903 1.319 15.826 1.00 96.94 86 ALA A CA 1
ATOM 673 C C . ALA A 1 86 ? -10.716 2.174 14.835 1.00 96.94 86 ALA A C 1
ATOM 675 O O . ALA A 1 86 ? -10.394 2.234 13.646 1.00 96.94 86 ALA A O 1
ATOM 676 N N . LEU A 1 87 ? -11.736 2.895 15.320 1.00 96.69 87 LEU A N 1
ATOM 677 C CA . LEU A 1 87 ? -12.541 3.800 14.494 1.00 96.69 87 LEU A CA 1
ATOM 678 C C . LEU A 1 87 ? -11.708 4.932 13.892 1.00 96.69 87 LEU A C 1
ATOM 680 O O . LEU A 1 87 ? -11.911 5.277 12.728 1.00 96.69 87 LEU A O 1
ATOM 684 N N . GLU A 1 88 ? -10.781 5.515 14.653 1.00 96.25 88 GLU A N 1
ATOM 685 C CA . GLU A 1 88 ? -9.907 6.574 14.146 1.00 96.25 88 GLU A CA 1
ATOM 686 C C . GLU A 1 88 ? -9.009 6.063 13.008 1.00 96.25 88 GLU A C 1
ATOM 688 O O . GLU A 1 88 ? -8.906 6.710 11.961 1.00 96.25 88 GLU A O 1
ATOM 693 N N . ALA A 1 89 ? -8.414 4.878 13.172 1.00 95.38 89 ALA A N 1
ATOM 694 C CA . ALA A 1 89 ? -7.603 4.240 12.142 1.00 95.38 89 ALA A CA 1
ATOM 695 C C . ALA A 1 89 ? -8.427 3.954 10.874 1.00 95.38 89 ALA A C 1
ATOM 697 O O . ALA A 1 89 ? -8.066 4.401 9.783 1.00 95.38 89 ALA A O 1
ATOM 698 N N . TYR A 1 90 ? -9.589 3.306 10.992 1.00 95.94 90 TYR A N 1
ATOM 699 C CA . TYR A 1 90 ? -10.422 3.013 9.821 1.00 95.94 90 TYR A CA 1
ATOM 700 C C . TYR A 1 90 ? -10.972 4.266 9.134 1.00 95.94 90 TYR A C 1
ATOM 702 O O . TYR A 1 90 ? -11.087 4.283 7.909 1.00 95.94 90 TYR A O 1
ATOM 710 N N . ARG A 1 91 ? -11.249 5.348 9.873 1.00 94.75 91 ARG A N 1
ATOM 711 C CA . ARG A 1 91 ? -11.627 6.642 9.277 1.00 94.75 91 ARG A CA 1
ATOM 712 C C . ARG A 1 91 ? -10.495 7.235 8.443 1.00 94.75 91 ARG A C 1
ATOM 714 O O . ARG A 1 91 ? -10.744 7.632 7.309 1.00 94.75 91 ARG A O 1
ATOM 721 N N . LYS A 1 92 ? -9.252 7.203 8.938 1.00 93.31 92 LYS A N 1
ATOM 722 C CA . LYS A 1 92 ? -8.069 7.607 8.152 1.00 93.31 92 LYS A CA 1
ATOM 723 C C . LYS A 1 92 ? -7.903 6.746 6.899 1.00 93.31 92 LYS A C 1
ATOM 725 O O . LYS A 1 92 ? -7.526 7.253 5.847 1.00 93.31 92 LYS A O 1
ATOM 730 N N . ALA A 1 93 ? -8.195 5.447 6.983 1.00 92.56 93 ALA A N 1
ATOM 731 C CA . ALA A 1 93 ? -8.181 4.572 5.813 1.00 92.56 93 ALA A CA 1
ATOM 732 C C . ALA A 1 93 ? -9.286 4.950 4.803 1.00 92.56 93 ALA A C 1
ATOM 734 O O . ALA A 1 93 ? -9.032 4.972 3.596 1.00 92.56 93 ALA A O 1
ATOM 735 N N . LEU A 1 94 ? -10.483 5.301 5.285 1.00 93.12 94 LEU A N 1
ATOM 736 C CA . LEU A 1 94 ? -11.617 5.717 4.456 1.00 93.12 94 LEU A CA 1
ATOM 737 C C . LEU A 1 94 ? -11.357 7.060 3.759 1.00 93.12 94 LEU A C 1
ATOM 739 O O . LEU A 1 94 ? -11.735 7.219 2.607 1.00 93.12 94 LEU A O 1
ATOM 743 N N . GLU A 1 95 ? -10.645 7.996 4.389 1.00 90.69 95 GLU A N 1
ATOM 744 C CA . GLU A 1 95 ? -10.206 9.243 3.736 1.00 90.69 95 GLU A CA 1
ATOM 745 C C . GLU A 1 95 ? -9.301 8.981 2.520 1.00 90.69 95 GLU A C 1
ATOM 747 O O . GLU A 1 95 ? -9.352 9.714 1.533 1.00 90.69 95 GLU A O 1
ATOM 752 N N . LEU A 1 96 ? -8.489 7.918 2.565 1.00 86.94 96 LEU A N 1
ATOM 753 C CA . LEU A 1 96 ? -7.611 7.524 1.458 1.00 86.94 96 LEU A CA 1
ATOM 754 C C . LEU A 1 96 ? -8.354 6.749 0.360 1.00 86.94 96 LEU A C 1
ATOM 756 O O . LEU A 1 96 ? -7.971 6.831 -0.808 1.00 86.94 96 LEU A O 1
ATOM 760 N N . LYS A 1 97 ? -9.396 5.987 0.717 1.00 86.88 97 LYS A N 1
ATOM 761 C CA . LYS A 1 97 ? -10.285 5.286 -0.225 1.00 86.88 97 LYS A CA 1
ATOM 762 C C . LYS A 1 97 ? -11.757 5.410 0.201 1.00 86.88 97 LYS A C 1
ATOM 764 O O . LYS A 1 97 ? -12.298 4.460 0.774 1.00 86.88 97 LYS A O 1
ATOM 769 N N . PRO A 1 98 ? -12.426 6.525 -0.146 1.00 88.81 98 PRO A N 1
ATOM 770 C CA . PRO A 1 98 ? -13.803 6.794 0.290 1.00 88.81 98 PRO A CA 1
ATOM 771 C C . PRO A 1 98 ? -14.829 5.755 -0.185 1.00 88.81 98 PRO A C 1
ATOM 773 O O . PRO A 1 98 ? -15.798 5.456 0.508 1.00 88.81 98 PRO A O 1
ATOM 776 N N . GLU A 1 99 ? -14.581 5.155 -1.348 1.00 88.88 99 GLU A N 1
ATOM 777 C CA . GLU A 1 99 ? -15.463 4.167 -1.982 1.00 88.88 99 GLU A CA 1
ATOM 778 C C . GLU A 1 99 ? -15.138 2.714 -1.584 1.00 88.88 99 GLU A C 1
ATOM 780 O O . GLU A 1 99 ? -15.661 1.773 -2.175 1.00 88.88 99 GLU A O 1
ATOM 785 N N . SER A 1 100 ? -14.249 2.494 -0.608 1.00 89.81 100 SER A N 1
ATOM 786 C CA . SER A 1 100 ? -13.879 1.136 -0.198 1.00 89.81 100 SER A CA 1
ATOM 787 C C . SER A 1 100 ? -14.941 0.507 0.706 1.00 89.81 100 SER A C 1
ATOM 789 O O . SER A 1 100 ? -15.015 0.808 1.898 1.00 89.81 100 SER A O 1
ATOM 791 N N . GLU A 1 101 ? -15.727 -0.414 0.150 1.00 93.12 101 GLU A N 1
ATOM 792 C CA . GLU A 1 101 ? -16.704 -1.221 0.898 1.00 93.12 101 GLU A CA 1
ATOM 793 C C . GLU A 1 101 ? -16.054 -2.045 2.021 1.00 93.12 101 GLU A C 1
ATOM 795 O O . GLU A 1 101 ? -16.623 -2.188 3.101 1.00 93.12 101 GLU A O 1
ATOM 800 N N . GLU A 1 102 ? -14.822 -2.515 1.815 1.00 91.31 102 GLU A N 1
ATOM 801 C CA . GLU A 1 102 ? -14.051 -3.243 2.830 1.00 91.31 102 GLU A CA 1
ATOM 802 C C . GLU A 1 102 ? -13.838 -2.389 4.091 1.00 91.31 102 GLU A C 1
ATOM 804 O O . GLU A 1 102 ? -14.126 -2.824 5.205 1.00 91.31 102 GLU A O 1
ATOM 809 N N . ILE A 1 103 ? -13.424 -1.128 3.923 1.00 93.81 103 ILE A N 1
ATOM 810 C CA . ILE A 1 103 ? -13.162 -0.214 5.047 1.00 93.81 103 ILE A CA 1
ATOM 811 C C . ILE A 1 103 ? -14.464 0.126 5.778 1.00 93.81 103 ILE A C 1
ATOM 813 O O . ILE A 1 103 ? -14.496 0.152 7.010 1.00 93.81 103 ILE A O 1
ATOM 817 N N . LYS A 1 104 ? -15.557 0.338 5.035 1.00 95.38 104 LYS A N 1
ATOM 818 C CA . LYS A 1 104 ? -16.887 0.547 5.626 1.00 95.38 104 LYS A CA 1
ATOM 819 C C . LYS A 1 104 ? -17.311 -0.663 6.463 1.00 95.38 104 LYS A C 1
ATOM 821 O O . LYS A 1 104 ? -17.792 -0.478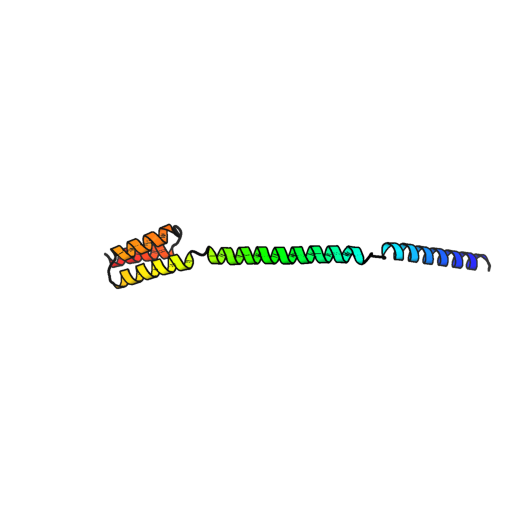 7.577 1.00 95.38 104 LYS A O 1
ATOM 826 N N . SER A 1 105 ? -17.060 -1.882 5.979 1.00 96.12 105 SER A N 1
ATOM 827 C CA . SER A 1 105 ? -17.348 -3.117 6.716 1.00 96.12 105 SER A CA 1
ATOM 828 C C . SER A 1 105 ? -16.567 -3.207 8.030 1.00 96.12 105 SER A C 1
ATOM 830 O O . SER A 1 105 ? -17.146 -3.585 9.048 1.00 96.12 105 SER A O 1
ATOM 832 N N . HIS A 1 106 ? -15.285 -2.823 8.049 1.00 94.69 106 HIS A N 1
ATOM 833 C CA . HIS A 1 106 ? -14.503 -2.762 9.290 1.00 94.69 106 HIS A CA 1
ATOM 834 C C . HIS A 1 106 ? -15.104 -1.777 10.303 1.00 94.69 106 HIS A C 1
ATOM 836 O O . HIS A 1 106 ? -15.263 -2.123 11.471 1.00 94.69 106 HIS A O 1
ATOM 842 N N . ILE A 1 107 ? -15.506 -0.582 9.858 1.00 95.75 107 ILE A N 1
ATOM 843 C CA . ILE A 1 107 ? -16.165 0.423 10.711 1.00 95.75 107 ILE A CA 1
ATOM 844 C C . ILE A 1 107 ? -17.487 -0.113 11.272 1.00 95.75 107 ILE A C 1
ATOM 846 O O . ILE A 1 107 ? -17.740 0.000 12.470 1.00 95.75 107 ILE A O 1
ATOM 850 N N . SER A 1 108 ? -18.321 -0.721 10.425 1.00 95.81 108 SER A N 1
ATOM 851 C CA . SER A 1 108 ? -19.571 -1.351 10.857 1.00 95.81 108 SER A CA 1
ATOM 852 C C . SER A 1 108 ? -19.327 -2.444 11.893 1.00 95.81 108 SER A C 1
ATOM 854 O O . SER A 1 108 ? -20.053 -2.507 12.881 1.00 95.81 108 SER A O 1
ATOM 856 N N . ASN A 1 109 ? -18.286 -3.261 11.713 1.00 95.12 109 ASN A N 1
ATOM 857 C CA . ASN A 1 109 ? -17.922 -4.300 12.670 1.00 95.12 109 ASN A CA 1
ATOM 858 C C . ASN A 1 109 ? -17.558 -3.716 14.044 1.00 95.12 109 ASN A C 1
ATOM 860 O O . ASN A 1 109 ? -18.025 -4.221 15.061 1.00 95.12 109 ASN A O 1
ATOM 864 N N . VAL A 1 110 ? -16.805 -2.608 14.085 1.00 95.94 110 VAL A N 1
ATOM 865 C CA . VAL A 1 110 ? -16.497 -1.920 15.352 1.00 95.94 110 VAL A CA 1
ATOM 866 C C . VAL A 1 110 ? -17.778 -1.482 16.062 1.00 95.94 110 VAL A C 1
ATOM 868 O O . VAL A 1 110 ? -17.925 -1.729 17.254 1.00 95.94 110 VAL A O 1
ATOM 871 N N . TYR A 1 111 ? -18.728 -0.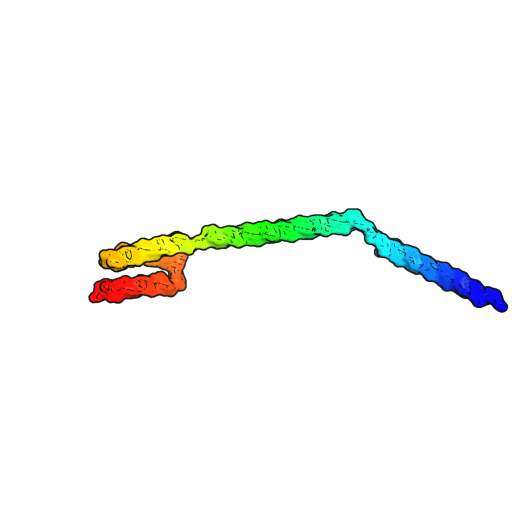878 15.342 1.00 95.62 111 TYR A N 1
ATOM 872 C CA . TYR A 1 111 ? -19.996 -0.448 15.940 1.00 95.62 111 TYR A CA 1
ATOM 873 C C . TYR A 1 111 ? -20.831 -1.614 16.474 1.00 95.62 111 TYR A C 1
ATOM 875 O O . TYR A 1 111 ? -21.487 -1.461 17.499 1.00 95.62 111 TYR A O 1
ATOM 883 N N . VAL A 1 112 ? -20.798 -2.770 15.806 1.00 95.31 112 VAL A N 1
ATOM 884 C CA . VAL A 1 112 ? -21.477 -3.985 16.281 1.00 95.31 112 VAL A CA 1
ATOM 885 C C . VAL A 1 112 ? -20.807 -4.545 17.536 1.00 95.31 112 VAL A C 1
ATOM 887 O O . VAL A 1 112 ? -21.506 -5.004 18.427 1.00 95.31 112 VAL A O 1
ATOM 890 N N . MET A 1 113 ? -19.476 -4.499 17.628 1.00 91.56 113 MET A N 1
ATOM 891 C CA . MET A 1 113 ? -18.728 -4.990 18.795 1.00 91.56 113 MET A CA 1
ATOM 892 C C . MET A 1 113 ? -18.767 -4.041 20.002 1.00 91.56 113 MET A C 1
ATOM 894 O O . MET A 1 113 ? -18.570 -4.484 21.132 1.00 91.56 113 MET A O 1
ATOM 898 N N . GLN A 1 114 ? -18.977 -2.742 19.770 1.00 90.38 114 GLN A N 1
ATOM 899 C CA . GLN A 1 114 ? -19.095 -1.730 20.825 1.00 90.38 114 GLN A CA 1
ATOM 900 C C . GLN A 1 114 ? -20.497 -1.689 21.465 1.00 90.38 114 GLN A C 1
ATOM 902 O O . GLN A 1 114 ? -20.638 -1.134 22.557 1.00 90.38 114 GLN A O 1
ATOM 907 N N . ALA A 1 115 ? -21.514 -2.221 20.777 1.00 77.50 115 ALA A N 1
ATOM 908 C CA . ALA A 1 115 ? -22.903 -2.281 21.239 1.00 77.50 115 ALA A CA 1
ATOM 909 C C . ALA A 1 115 ? -23.117 -3.373 22.298 1.00 77.50 115 ALA A C 1
ATOM 911 O O . ALA A 1 115 ? -23.872 -3.092 23.258 1.00 77.50 115 ALA A O 1
#

Foldseek 3Di:
DPPVVVVVVVVVVVVVVVVVVVVVVVPPVVVVVVVVVVVVVVVVVVVVVVVVVVVVVVVVPPCVVVLVVLQVQLVVCVVVVVLVSNLVSLVVSCVVPVPDPPSVVSNVVSVVVVD